Protein AF-A0A0D0D8F9-F1 (afdb_monomer_lite)

pLDDT: mean 77.92, std 9.63, range [49.75, 89.0]

Organism: NCBI:txid930991

Sequence (70 aa):
QRISSNSYLRIPTRTRLIPSIGLWHVYGHWNECFAQYFPGFIQGAGRVKREIIETLWVILNMISRLVHGC

Foldseek 3Di:
DVQVPDP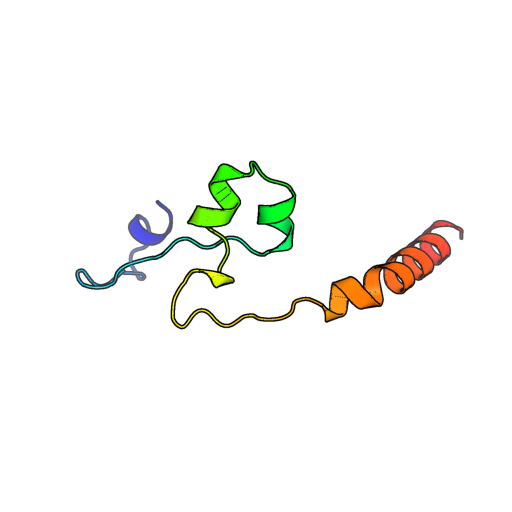PHDDPPPDDDQAADDPVVQVVDDPVVCCRHHQVNPPPRDPPPPCVCVVCVVVVVVVVCVVVVD

Radius of gyration: 18.22 Å; chains: 1; bounding box: 33×39×46 Å

Structure (mmCIF, N/CA/C/O backbone):
data_AF-A0A0D0D8F9-F1
#
_entry.id   AF-A0A0D0D8F9-F1
#
loop_
_atom_site.group_PDB
_atom_site.id
_atom_site.type_symbol
_atom_site.label_atom_id
_atom_site.label_alt_id
_atom_site.label_comp_id
_atom_site.label_asym_id
_atom_site.label_entity_id
_atom_site.label_seq_id
_atom_site.pdbx_PDB_ins_code
_atom_site.Cartn_x
_atom_site.Cartn_y
_atom_site.Cartn_z
_atom_site.occupancy
_atom_site.B_iso_or_equiv
_atom_site.auth_seq_id
_atom_site.auth_comp_id
_atom_site.auth_asym_id
_atom_site.auth_atom_id
_atom_site.pdbx_PDB_model_num
ATOM 1 N N . GLN A 1 1 ? -16.528 -0.977 2.861 1.00 60.19 1 GLN A N 1
ATOM 2 C CA . GLN A 1 1 ? -17.679 -1.871 3.118 1.00 60.19 1 GLN A CA 1
ATOM 3 C C . GLN A 1 1 ? -17.300 -3.295 3.557 1.00 60.19 1 GLN A C 1
ATOM 5 O O . GLN A 1 1 ? -18.007 -3.833 4.391 1.00 60.19 1 GLN A O 1
ATOM 10 N N . ARG A 1 2 ? -16.198 -3.912 3.085 1.00 77.88 2 ARG A N 1
ATOM 11 C CA . ARG A 1 2 ? -15.831 -5.291 3.500 1.00 77.88 2 ARG A CA 1
ATOM 12 C C . ARG A 1 2 ? -15.431 -5.459 4.973 1.00 77.88 2 ARG A C 1
ATOM 14 O O . ARG A 1 2 ? -15.752 -6.472 5.574 1.00 77.88 2 ARG A O 1
ATOM 21 N N . ILE A 1 3 ? -14.719 -4.490 5.553 1.00 79.88 3 ILE A N 1
ATOM 22 C CA . ILE A 1 3 ? -14.295 -4.576 6.963 1.00 79.88 3 ILE A CA 1
ATOM 23 C C . ILE A 1 3 ? -15.488 -4.356 7.902 1.00 79.88 3 ILE A C 1
ATOM 25 O O . ILE A 1 3 ? -15.638 -5.070 8.881 1.00 79.88 3 ILE A O 1
ATOM 29 N N . SER A 1 4 ? -16.385 -3.426 7.564 1.00 79.56 4 SER A N 1
ATOM 30 C CA . SER A 1 4 ? -17.585 -3.132 8.358 1.00 79.56 4 SER A CA 1
ATOM 31 C C . SER A 1 4 ? -18.590 -4.285 8.416 1.00 79.56 4 SER A C 1
ATOM 33 O O . SER A 1 4 ? -19.414 -4.313 9.318 1.00 79.56 4 SER A O 1
ATOM 35 N N . SER A 1 5 ? -18.543 -5.220 7.463 1.00 85.00 5 SER A N 1
ATOM 36 C CA . SER A 1 5 ? -19.426 -6.390 7.419 1.00 85.00 5 SER A CA 1
ATOM 37 C C . SER A 1 5 ? -18.840 -7.630 8.108 1.00 85.00 5 SER A C 1
ATOM 39 O O . SER A 1 5 ? -19.432 -8.699 8.007 1.00 85.00 5 SER A O 1
ATOM 41 N N . ASN A 1 6 ? -17.667 -7.538 8.748 1.00 86.56 6 ASN A N 1
ATOM 42 C CA . ASN A 1 6 ? -16.985 -8.685 9.347 1.00 86.56 6 ASN A CA 1
ATOM 43 C C . ASN A 1 6 ? -17.035 -8.627 10.884 1.00 86.56 6 ASN A C 1
ATOM 45 O O . ASN A 1 6 ? -16.617 -7.645 11.490 1.00 86.56 6 ASN A O 1
ATOM 49 N N . SER A 1 7 ? -17.502 -9.706 11.518 1.00 89.00 7 SER A N 1
ATOM 50 C CA . SER A 1 7 ? -17.673 -9.788 12.977 1.00 89.00 7 SER A CA 1
ATOM 51 C C . SER A 1 7 ? -16.360 -9.786 13.770 1.00 89.00 7 SER A C 1
ATOM 53 O O . SER A 1 7 ? -16.363 -9.451 14.953 1.00 89.00 7 SER A O 1
ATOM 55 N N . TYR A 1 8 ? -15.246 -10.146 13.134 1.00 87.94 8 TYR A N 1
ATOM 56 C CA . TYR A 1 8 ? -13.940 -10.355 13.766 1.00 87.94 8 TYR A CA 1
ATOM 57 C C . TYR A 1 8 ? -12.913 -9.264 13.435 1.00 87.94 8 TYR A C 1
ATOM 59 O O . TYR A 1 8 ? -11.853 -9.209 14.054 1.00 87.94 8 TYR A O 1
ATOM 67 N N . LEU A 1 9 ? -13.204 -8.383 12.475 1.00 86.69 9 LEU A N 1
ATOM 68 C CA . LEU A 1 9 ? -12.307 -7.310 12.044 1.00 86.69 9 LEU A CA 1
ATOM 69 C C . LEU A 1 9 ? -12.919 -5.951 12.379 1.00 86.69 9 LEU A C 1
ATOM 71 O O . LEU A 1 9 ? -13.990 -5.598 11.895 1.00 86.69 9 LEU A O 1
ATOM 75 N N . ARG A 1 10 ? -12.211 -5.158 13.186 1.00 86.19 10 ARG A N 1
ATOM 76 C CA . ARG A 1 10 ? -12.614 -3.793 13.545 1.00 86.19 10 ARG A CA 1
ATOM 77 C C . ARG A 1 10 ? -11.455 -2.833 13.334 1.00 86.19 10 ARG A C 1
ATOM 79 O O . ARG A 1 10 ? -10.328 -3.122 13.723 1.00 86.19 10 ARG A O 1
ATOM 86 N N . ILE A 1 11 ? -11.745 -1.680 12.737 1.00 84.56 11 ILE A N 1
ATOM 87 C CA . ILE A 1 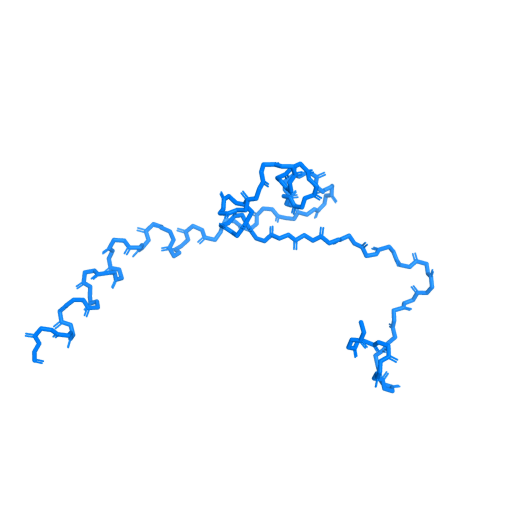11 ? -10.795 -0.566 12.666 1.00 84.56 11 ILE A CA 1
ATOM 88 C C . ILE A 1 11 ? -10.956 0.247 13.954 1.00 84.56 11 ILE A C 1
ATOM 90 O O . ILE A 1 11 ? -12.083 0.643 14.264 1.00 84.56 11 ILE A O 1
ATOM 94 N N . PRO A 1 12 ? -9.880 0.499 14.715 1.00 88.38 12 PRO A N 1
ATOM 95 C CA . PRO A 1 12 ? -9.965 1.331 15.906 1.00 88.38 12 PRO A CA 1
ATOM 96 C C . PRO A 1 12 ? -10.439 2.746 15.561 1.00 88.38 12 PRO A C 1
ATOM 98 O O . PRO A 1 12 ? -10.015 3.334 14.568 1.00 88.38 12 PRO A O 1
ATOM 101 N N . THR A 1 13 ? -11.274 3.334 16.417 1.00 83.50 13 THR A N 1
ATOM 102 C CA . THR A 1 13 ? -11.943 4.627 16.172 1.00 83.50 13 THR A CA 1
ATOM 103 C C . THR A 1 13 ? -10.977 5.801 15.968 1.00 83.50 13 THR A C 1
ATOM 105 O O . THR A 1 13 ? -11.354 6.825 15.412 1.00 83.50 13 THR A O 1
ATOM 108 N N . ARG A 1 14 ? -9.721 5.667 16.411 1.00 87.81 14 ARG A N 1
ATOM 109 C CA . ARG A 1 14 ? -8.670 6.691 16.277 1.00 87.81 14 ARG A CA 1
ATOM 110 C C . ARG A 1 14 ? -7.642 6.377 15.185 1.00 87.81 14 ARG A C 1
ATOM 112 O O . ARG A 1 14 ? -6.623 7.056 15.096 1.00 87.81 14 ARG A O 1
ATOM 119 N N . THR A 1 15 ? -7.880 5.363 14.357 1.00 87.25 15 THR A N 1
ATOM 120 C CA . THR A 1 15 ? -6.978 5.004 13.259 1.00 87.25 15 THR A CA 1
ATOM 121 C C . THR A 1 15 ? -7.400 5.709 11.975 1.00 87.25 15 THR A C 1
ATOM 123 O O . THR A 1 15 ? -8.483 5.467 11.444 1.00 87.25 15 THR A O 1
ATOM 126 N N . ARG A 1 16 ? -6.520 6.559 11.436 1.00 86.25 16 ARG A N 1
ATOM 127 C CA . ARG A 1 16 ? -6.711 7.172 10.118 1.00 86.25 16 ARG A CA 1
ATOM 128 C C . ARG A 1 16 ? -6.255 6.203 9.033 1.00 86.25 16 ARG A C 1
ATOM 130 O O . ARG A 1 16 ? -5.081 5.856 8.963 1.00 86.25 16 ARG A O 1
ATOM 137 N N . LEU A 1 17 ? -7.178 5.803 8.166 1.00 86.19 17 LEU A N 1
ATOM 138 C CA . LEU A 1 17 ? -6.844 5.079 6.944 1.00 86.19 17 LEU A CA 1
ATOM 139 C C . LEU A 1 17 ? -6.480 6.080 5.851 1.00 86.19 17 LEU A C 1
ATOM 141 O O . LEU A 1 17 ? -7.264 6.979 5.547 1.00 86.19 17 LEU A O 1
ATOM 145 N N . ILE A 1 18 ? -5.298 5.920 5.263 1.00 87.06 18 ILE A N 1
ATOM 146 C CA . ILE A 1 18 ? -4.858 6.712 4.115 1.00 87.06 18 ILE A CA 1
ATOM 147 C C . ILE A 1 18 ? -4.895 5.788 2.894 1.00 87.06 18 ILE A C 1
ATOM 149 O O . ILE A 1 18 ? -4.166 4.794 2.875 1.00 87.06 18 ILE A O 1
ATOM 153 N N . PRO A 1 19 ? -5.761 6.047 1.900 1.00 82.94 19 PRO A N 1
ATOM 154 C CA . PRO A 1 19 ? -5.788 5.247 0.685 1.00 82.94 19 PRO A CA 1
ATOM 155 C C . PRO A 1 19 ? -4.500 5.474 -0.112 1.00 82.94 19 PRO A C 1
ATOM 157 O O . PRO A 1 19 ? -4.034 6.601 -0.248 1.00 82.94 19 PRO A O 1
ATOM 160 N N . SER A 1 20 ? -3.935 4.405 -0.662 1.00 84.00 20 SER A N 1
ATOM 161 C CA . SER A 1 20 ? -2.774 4.476 -1.543 1.00 84.00 20 SER A CA 1
ATOM 162 C C . SER A 1 20 ? -2.929 3.474 -2.671 1.00 84.00 20 SER A C 1
ATOM 164 O O . SER A 1 20 ? -3.482 2.388 -2.483 1.00 84.00 20 SER A O 1
ATOM 166 N N . ILE A 1 21 ? -2.436 3.851 -3.842 1.00 82.50 21 ILE A N 1
ATOM 167 C CA . ILE A 1 21 ? -2.464 3.025 -5.039 1.00 82.50 21 ILE A CA 1
ATOM 168 C C . ILE A 1 21 ? -1.013 2.756 -5.452 1.00 82.50 21 ILE A C 1
ATOM 170 O O . ILE A 1 21 ? -0.147 3.627 -5.376 1.00 82.50 21 ILE A O 1
ATOM 174 N N . GLY A 1 22 ? -0.730 1.523 -5.874 1.00 76.19 22 GLY A N 1
ATOM 175 C CA . GLY A 1 22 ? 0.597 1.152 -6.363 1.00 76.19 22 GLY A CA 1
ATOM 176 C C . GLY A 1 22 ? 1.005 1.987 -7.579 1.00 76.19 22 GLY A C 1
ATOM 177 O O . GLY A 1 22 ? 0.171 2.292 -8.428 1.00 76.19 22 GLY A O 1
ATOM 178 N N . LEU A 1 23 ? 2.295 2.309 -7.680 1.00 75.62 23 LEU A N 1
ATOM 179 C CA . LEU A 1 23 ? 2.844 3.250 -8.661 1.00 75.62 23 LEU A CA 1
ATOM 180 C C . LEU A 1 23 ? 2.390 2.993 -10.110 1.00 75.62 23 LEU A C 1
ATOM 182 O O . LEU A 1 23 ? 1.929 3.908 -10.780 1.00 75.62 23 LEU A O 1
ATOM 186 N N . TRP A 1 24 ? 2.424 1.732 -10.546 1.00 70.50 24 TRP A N 1
ATOM 187 C CA . TRP A 1 24 ? 1.939 1.298 -11.863 1.00 70.50 24 TRP A CA 1
ATOM 188 C C . TRP A 1 24 ? 0.500 1.687 -12.152 1.00 70.50 24 TRP A C 1
ATOM 190 O O . TRP A 1 24 ? 0.164 2.120 -13.249 1.00 70.50 24 TRP A O 1
ATOM 200 N N . HIS A 1 25 ? -0.359 1.506 -11.158 1.00 75.06 25 HIS A N 1
ATOM 201 C CA . HIS A 1 25 ? -1.781 1.722 -11.330 1.00 75.06 25 HIS A CA 1
ATOM 202 C C . HIS A 1 25 ? -2.121 3.214 -11.246 1.00 75.06 25 HIS A C 1
ATOM 204 O O . HIS A 1 25 ? -3.058 3.651 -11.897 1.00 75.06 25 HIS A O 1
ATOM 210 N N . VAL A 1 26 ? -1.325 4.009 -10.516 1.00 79.38 26 VAL A N 1
ATOM 211 C CA . VAL A 1 26 ? -1.452 5.475 -10.497 1.00 79.38 26 VAL A CA 1
ATOM 212 C C . VAL A 1 26 ? -1.021 6.094 -11.826 1.00 79.38 26 VAL A C 1
ATOM 214 O O . VAL A 1 26 ? -1.720 6.970 -12.322 1.00 79.38 26 VAL A O 1
ATOM 217 N N . TYR A 1 27 ? 0.092 5.647 -12.420 1.00 75.12 27 TYR A N 1
ATOM 218 C CA . TYR A 1 27 ? 0.557 6.187 -13.706 1.00 75.12 27 TYR A CA 1
ATOM 219 C C . TYR A 1 27 ? -0.384 5.876 -14.873 1.00 75.12 27 TYR A C 1
ATOM 221 O O . TYR A 1 27 ? -0.458 6.657 -15.813 1.00 75.12 27 TYR A O 1
ATOM 229 N N . GLY A 1 28 ? -1.110 4.756 -14.814 1.00 75.75 28 GLY A N 1
ATOM 230 C CA . GLY A 1 28 ? -2.169 4.437 -15.775 1.00 75.75 28 GLY A CA 1
ATOM 231 C C . GLY A 1 28 ? -3.510 5.121 -15.485 1.00 75.75 28 GLY A C 1
ATOM 232 O O . GLY A 1 28 ? -4.480 4.860 -16.194 1.00 75.75 28 GLY A O 1
ATOM 233 N N . HIS A 1 29 ? -3.596 5.945 -14.435 1.00 81.62 29 HIS A N 1
ATOM 234 C CA . HIS A 1 29 ? -4.817 6.641 -14.045 1.00 81.62 29 HIS A CA 1
ATOM 235 C C . HIS A 1 29 ? -4.780 8.131 -14.418 1.00 81.62 29 HIS A C 1
ATOM 237 O O . HIS A 1 29 ? -3.867 8.604 -15.091 1.00 81.62 29 HIS A O 1
ATOM 243 N N . TRP A 1 30 ? -5.803 8.884 -14.005 1.00 81.31 30 TRP A N 1
ATOM 244 C CA . TRP A 1 30 ? -5.861 10.324 -14.232 1.00 81.31 30 TRP A CA 1
ATOM 245 C C . TRP A 1 30 ? -4.826 11.068 -13.380 1.00 81.31 30 TRP A C 1
ATOM 247 O O . TRP A 1 30 ? -4.579 10.711 -12.227 1.00 81.31 30 TRP A O 1
ATOM 257 N N . ASN A 1 31 ? -4.260 12.144 -13.932 1.00 80.44 31 ASN A N 1
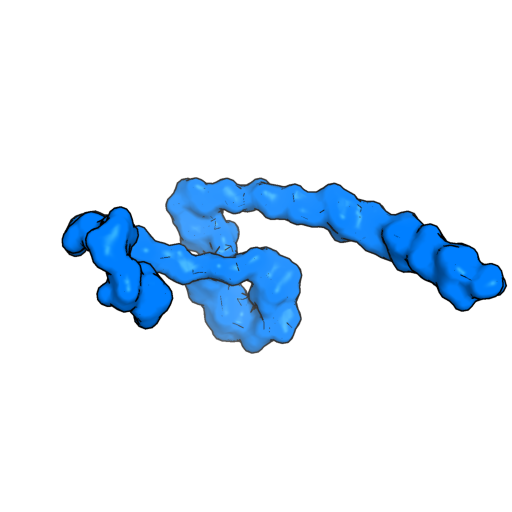ATOM 258 C CA . ASN A 1 31 ? -3.162 12.894 -13.308 1.00 80.44 31 ASN A CA 1
ATOM 259 C C . ASN A 1 31 ? -3.500 13.420 -11.904 1.00 80.44 31 ASN A C 1
ATOM 261 O O . ASN A 1 31 ? -2.633 13.458 -11.034 1.00 80.44 31 ASN A O 1
ATOM 265 N N . GLU A 1 32 ? -4.756 13.786 -11.654 1.00 82.00 32 GLU A N 1
ATOM 266 C CA . GLU A 1 32 ? -5.214 14.293 -10.352 1.00 82.00 32 GLU A CA 1
ATOM 267 C C . GLU A 1 32 ? -5.028 13.261 -9.229 1.00 82.00 32 GLU A C 1
ATOM 269 O O . GLU A 1 32 ? -4.701 13.594 -8.089 1.00 82.00 32 GLU A O 1
ATOM 274 N N . CYS A 1 33 ? -5.135 11.978 -9.567 1.00 82.56 33 CYS A N 1
ATOM 275 C CA . CYS A 1 33 ? -4.969 10.885 -8.624 1.00 82.56 33 CYS A CA 1
ATOM 276 C C . CYS A 1 33 ? -3.501 10.620 -8.273 1.00 82.56 33 CYS A C 1
ATOM 278 O O . CYS A 1 33 ? -3.227 9.996 -7.244 1.00 82.56 33 CYS A O 1
ATOM 280 N N . PHE A 1 34 ? -2.553 11.119 -9.073 1.00 81.69 34 PHE A N 1
ATOM 281 C CA . PHE A 1 34 ? -1.131 11.003 -8.770 1.00 81.69 34 PHE A CA 1
ATOM 282 C C . PHE A 1 34 ? -0.776 11.729 -7.476 1.00 81.69 34 PHE A C 1
ATOM 284 O O . PHE A 1 34 ? -0.199 11.126 -6.574 1.00 81.69 34 PHE A O 1
ATOM 291 N N . ALA A 1 35 ? -1.198 12.984 -7.332 1.00 81.38 35 ALA A N 1
ATOM 292 C CA . ALA A 1 35 ? -0.945 13.758 -6.118 1.00 81.38 35 ALA A CA 1
ATOM 293 C C . ALA A 1 35 ? -1.645 13.166 -4.881 1.00 81.38 35 ALA A C 1
ATOM 295 O O . ALA A 1 35 ? -1.125 13.257 -3.771 1.00 81.38 35 ALA A O 1
ATOM 296 N N . GLN A 1 36 ? -2.811 12.543 -5.067 1.00 83.06 36 GLN A N 1
ATOM 297 C CA . GLN A 1 36 ? -3.650 12.085 -3.961 1.00 83.06 36 GLN A CA 1
ATOM 298 C C . GLN A 1 36 ? -3.312 10.676 -3.459 1.00 83.06 36 GLN A C 1
ATOM 300 O O . GLN A 1 36 ? -3.433 10.410 -2.263 1.00 83.06 36 GLN A O 1
ATOM 305 N N . TYR A 1 37 ? -2.907 9.769 -4.351 1.00 83.50 37 TYR A N 1
ATOM 306 C CA . TYR A 1 37 ? -2.788 8.343 -4.030 1.00 83.50 37 TYR A CA 1
ATOM 307 C C . TYR A 1 37 ? -1.381 7.776 -4.196 1.00 83.50 37 TYR A C 1
ATOM 309 O O . TYR A 1 37 ? -1.142 6.642 -3.756 1.00 83.50 37 TYR A O 1
ATOM 317 N N . PHE A 1 38 ? -0.449 8.527 -4.796 1.00 84.12 38 PHE A N 1
ATOM 318 C CA . PHE A 1 38 ? 0.933 8.078 -4.899 1.00 84.12 38 PHE A CA 1
ATOM 319 C C . PHE A 1 38 ? 1.543 7.943 -3.493 1.00 84.12 38 PHE A C 1
ATOM 321 O O . PHE A 1 38 ? 1.663 8.940 -2.773 1.00 84.12 38 PHE A O 1
ATOM 328 N N . PRO A 1 39 ? 1.991 6.737 -3.088 1.00 81.94 39 PRO A N 1
ATOM 329 C CA . PRO A 1 39 ? 2.561 6.511 -1.761 1.00 81.94 39 PRO A CA 1
ATOM 330 C C . PRO A 1 39 ? 3.782 7.382 -1.468 1.00 81.94 39 PRO A C 1
ATOM 332 O O . PRO A 1 39 ? 4.087 7.618 -0.307 1.00 81.94 39 PRO A O 1
ATOM 335 N N . GLY A 1 40 ? 4.468 7.910 -2.487 1.00 82.50 40 GLY A N 1
ATOM 336 C CA . GLY A 1 40 ? 5.593 8.816 -2.277 1.00 82.50 40 GLY A CA 1
ATOM 337 C C . GLY A 1 40 ? 5.237 10.165 -1.643 1.00 82.50 40 GLY A C 1
ATOM 338 O O . GLY A 1 40 ? 6.163 10.840 -1.205 1.00 82.50 40 GLY A O 1
ATOM 339 N N . PHE A 1 41 ? 3.956 10.544 -1.572 1.00 84.00 41 PHE A N 1
ATOM 340 C CA . PHE A 1 41 ? 3.489 11.733 -0.843 1.00 84.00 41 PHE A CA 1
ATOM 341 C C . PHE A 1 41 ? 2.978 11.418 0.574 1.00 84.00 41 PHE A C 1
ATOM 343 O O . PHE A 1 41 ? 2.642 12.331 1.326 1.00 84.00 41 PHE A O 1
ATOM 350 N N . ILE A 1 42 ? 2.921 10.140 0.968 1.00 85.44 42 ILE A N 1
ATOM 351 C CA . ILE A 1 42 ? 2.438 9.715 2.286 1.00 85.44 42 ILE A CA 1
ATOM 352 C C . ILE A 1 42 ? 3.641 9.529 3.215 1.00 85.44 42 ILE A C 1
ATOM 354 O O . ILE A 1 42 ? 4.482 8.655 3.008 1.00 85.44 42 ILE A O 1
ATOM 358 N N . GLN A 1 43 ? 3.728 10.341 4.269 1.00 85.31 43 GLN A N 1
ATOM 359 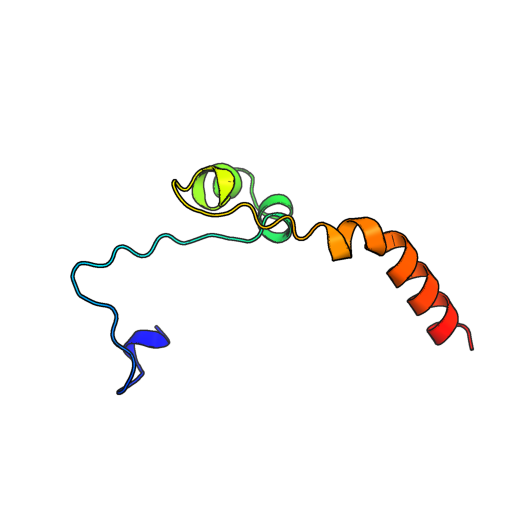C CA . GLN A 1 43 ? 4.813 10.239 5.245 1.00 85.31 43 GLN A CA 1
ATOM 360 C C . GLN A 1 43 ? 4.824 8.854 5.912 1.00 85.31 43 GLN A C 1
ATOM 362 O O . GLN A 1 43 ? 3.798 8.372 6.388 1.00 85.31 43 GLN A O 1
ATOM 367 N N . GLY A 1 44 ? 5.994 8.213 5.945 1.00 83.00 44 GLY A N 1
ATOM 368 C CA . GLY A 1 44 ? 6.158 6.867 6.503 1.00 83.00 44 GLY A CA 1
ATOM 369 C C . GLY A 1 44 ? 5.711 5.732 5.575 1.00 83.00 44 GLY A C 1
ATOM 370 O O . GLY A 1 44 ? 5.938 4.569 5.906 1.00 83.00 44 GLY A O 1
ATO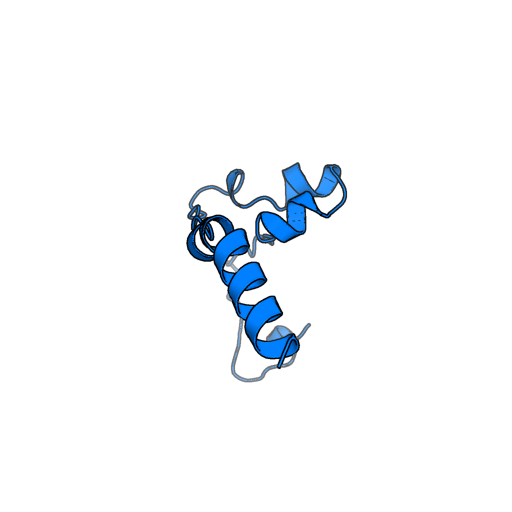M 371 N N . ALA A 1 45 ? 5.135 6.027 4.403 1.00 82.44 45 ALA A N 1
ATOM 372 C CA . ALA A 1 45 ? 4.895 5.004 3.396 1.00 82.44 45 ALA A CA 1
ATOM 373 C C . ALA A 1 45 ? 6.225 4.595 2.751 1.00 82.44 45 ALA A C 1
ATOM 375 O O . ALA A 1 45 ? 6.929 5.396 2.133 1.00 82.44 45 ALA A O 1
ATOM 376 N N .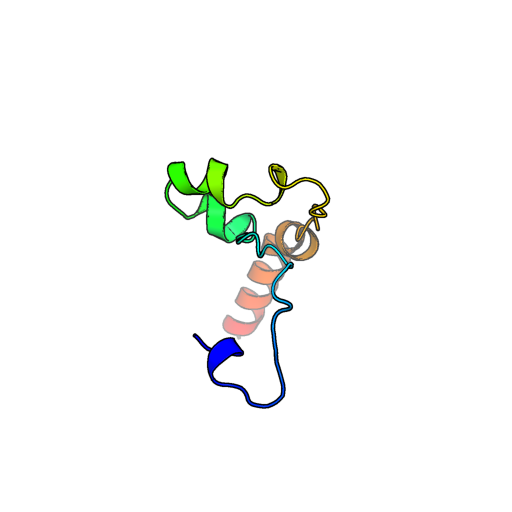 GLY A 1 46 ? 6.575 3.320 2.901 1.00 72.44 46 GLY A N 1
ATOM 377 C CA . GLY A 1 46 ? 7.743 2.758 2.243 1.00 72.44 46 GLY A CA 1
ATOM 378 C C . GLY A 1 46 ? 7.573 2.789 0.727 1.00 72.44 46 GLY A C 1
ATOM 379 O O . GLY A 1 46 ? 6.568 2.321 0.187 1.00 72.44 46 GLY A O 1
ATOM 380 N N . ARG A 1 47 ? 8.590 3.281 0.015 1.00 66.31 47 ARG A N 1
ATOM 381 C CA . ARG A 1 47 ? 8.729 3.006 -1.416 1.00 66.31 47 ARG A CA 1
ATOM 382 C C . ARG A 1 47 ? 9.248 1.586 -1.569 1.00 66.31 47 ARG A C 1
ATOM 384 O O . ARG A 1 47 ? 10.450 1.355 -1.640 1.00 66.31 47 ARG A O 1
ATOM 391 N N . VAL A 1 48 ? 8.335 0.623 -1.618 1.00 61.31 48 VAL A N 1
ATOM 392 C CA . VAL A 1 48 ? 8.689 -0.708 -2.106 1.00 61.31 48 VAL A CA 1
ATOM 393 C C . VAL A 1 48 ? 8.853 -0.570 -3.615 1.00 61.31 48 VAL A C 1
ATOM 395 O O . VAL A 1 48 ? 7.860 -0.521 -4.342 1.00 61.31 48 VAL A O 1
ATOM 398 N N . LYS A 1 49 ? 10.102 -0.452 -4.085 1.00 55.38 49 LYS A N 1
ATOM 399 C CA . LYS A 1 49 ? 10.431 -0.652 -5.500 1.00 55.38 49 LYS A CA 1
ATOM 400 C C . LYS A 1 49 ? 9.877 -2.025 -5.880 1.00 55.38 49 LYS A C 1
ATOM 402 O O . LYS A 1 49 ? 10.454 -3.048 -5.529 1.00 55.38 49 LYS A O 1
ATOM 407 N N . ARG A 1 50 ? 8.755 -2.063 -6.601 1.00 54.94 50 ARG A N 1
ATOM 408 C CA . ARG A 1 50 ? 8.270 -3.282 -7.270 1.00 54.94 50 ARG A CA 1
ATOM 409 C C . ARG A 1 50 ? 9.094 -3.593 -8.533 1.00 54.94 50 ARG A C 1
ATOM 411 O O . ARG A 1 50 ? 8.695 -4.426 -9.336 1.00 54.94 50 ARG A O 1
ATOM 418 N N . GLU A 1 51 ? 10.282 -2.994 -8.649 1.00 55.72 51 GLU A N 1
ATOM 419 C CA . GLU A 1 51 ? 11.194 -3.032 -9.794 1.00 55.72 51 GLU A CA 1
ATOM 420 C C . GLU A 1 51 ? 11.773 -4.405 -10.134 1.00 55.72 51 GLU A C 1
ATOM 422 O O . GLU A 1 51 ? 12.365 -4.550 -11.201 1.00 55.72 51 GLU A O 1
ATOM 427 N N . ILE A 1 52 ? 11.586 -5.431 -9.296 1.00 59.75 52 ILE A N 1
ATOM 428 C CA . ILE A 1 52 ? 11.988 -6.793 -9.671 1.00 59.75 52 ILE A CA 1
ATOM 429 C C . ILE A 1 52 ? 11.203 -7.229 -10.915 1.00 59.75 52 ILE A C 1
ATOM 431 O O . ILE A 1 52 ? 11.809 -7.638 -11.898 1.00 59.75 52 ILE A O 1
ATOM 435 N N . ILE A 1 53 ? 9.876 -7.061 -10.934 1.00 64.00 53 ILE A N 1
ATOM 436 C CA . ILE A 1 53 ? 9.062 -7.438 -12.105 1.00 64.00 53 ILE A CA 1
ATOM 437 C C . ILE A 1 53 ? 9.250 -6.451 -13.266 1.00 64.00 53 ILE A C 1
ATOM 439 O O . ILE A 1 53 ? 9.154 -6.851 -14.419 1.00 64.00 53 ILE A O 1
ATOM 443 N N . GLU A 1 54 ? 9.562 -5.185 -12.985 1.00 64.31 54 GLU A N 1
ATOM 444 C CA . GLU A 1 54 ? 9.751 -4.146 -14.011 1.00 64.31 54 GLU A CA 1
ATOM 445 C C . GLU A 1 54 ? 11.051 -4.353 -14.791 1.00 64.31 54 GLU A C 1
ATOM 447 O O . GLU A 1 54 ? 11.050 -4.348 -16.020 1.00 64.31 54 GLU A O 1
ATOM 452 N N . THR A 1 55 ? 12.150 -4.628 -14.082 1.00 70.12 55 THR A N 1
ATOM 453 C CA . THR A 1 55 ? 13.443 -4.960 -14.700 1.00 70.12 55 THR A CA 1
ATOM 454 C C . THR A 1 55 ? 13.352 -6.290 -15.446 1.00 70.12 55 THR A C 1
ATOM 456 O O . THR A 1 55 ? 13.918 -6.454 -16.525 1.00 70.12 55 THR A O 1
ATOM 459 N N . LEU A 1 56 ? 12.590 -7.242 -14.900 1.00 75.50 56 LEU A N 1
ATOM 460 C CA . LEU A 1 56 ? 12.386 -8.556 -15.505 1.00 75.50 56 LEU A CA 1
ATOM 461 C C . LEU A 1 56 ? 11.286 -8.567 -16.577 1.00 75.50 56 LEU A C 1
ATOM 463 O O . LEU A 1 56 ? 11.072 -9.612 -17.185 1.00 75.50 56 LEU A O 1
ATOM 467 N N . TRP A 1 57 ? 10.604 -7.451 -16.859 1.00 79.75 57 TRP A N 1
ATOM 468 C CA . TRP A 1 57 ? 9.442 -7.435 -17.758 1.00 79.75 57 TRP A CA 1
ATOM 469 C C . TRP A 1 57 ? 9.794 -7.917 -19.167 1.00 79.75 57 TRP A C 1
ATOM 471 O O . TRP A 1 57 ? 9.060 -8.696 -19.777 1.00 79.75 57 TRP A O 1
ATOM 481 N N . VAL A 1 58 ? 10.953 -7.497 -19.679 1.00 79.56 58 VAL A N 1
ATOM 482 C CA . VAL A 1 58 ? 11.468 -7.941 -20.983 1.00 79.56 58 VAL A CA 1
ATOM 483 C C . VAL A 1 58 ? 11.724 -9.451 -20.981 1.00 79.56 58 VAL A C 1
ATOM 485 O O . VAL A 1 58 ? 11.294 -10.145 -21.901 1.00 79.56 58 VAL A O 1
ATOM 488 N N . ILE A 1 59 ? 12.355 -9.967 -19.923 1.00 85.12 59 ILE A N 1
ATOM 489 C CA . ILE A 1 59 ? 12.693 -11.390 -19.771 1.00 85.12 59 ILE A CA 1
ATOM 490 C C . ILE A 1 59 ? 11.420 -12.239 -19.650 1.00 85.12 59 ILE A C 1
ATOM 492 O O . ILE A 1 59 ? 11.282 -13.249 -20.337 1.00 85.12 59 ILE A O 1
ATOM 496 N N . LEU A 1 60 ? 10.450 -11.806 -18.845 1.00 82.38 60 LEU A N 1
ATOM 497 C CA . LEU A 1 60 ? 9.178 -12.505 -18.656 1.00 82.38 60 LEU A CA 1
ATOM 498 C C . LEU A 1 60 ? 8.361 -12.566 -19.955 1.00 82.38 60 LEU A C 1
ATOM 500 O O . LEU A 1 60 ? 7.846 -13.627 -20.307 1.00 82.38 60 LEU A O 1
ATOM 504 N N . ASN A 1 61 ? 8.301 -11.468 -20.715 1.00 81.81 61 ASN A N 1
ATOM 505 C CA . ASN A 1 61 ? 7.631 -11.457 -22.020 1.00 81.81 61 ASN A CA 1
ATOM 506 C C . ASN A 1 61 ? 8.355 -12.312 -23.069 1.00 81.81 61 ASN A C 1
ATOM 508 O O . ASN A 1 61 ? 7.714 -12.857 -23.968 1.00 81.81 61 ASN A O 1
ATOM 512 N N . MET A 1 62 ? 9.684 -12.418 -22.998 1.00 86.56 62 MET A N 1
ATOM 513 C CA . MET A 1 62 ? 10.455 -13.305 -23.871 1.00 86.56 62 MET A CA 1
ATOM 514 C C . MET A 1 62 ? 10.139 -14.774 -23.572 1.00 86.56 62 MET A C 1
ATOM 516 O O . MET A 1 62 ? 9.800 -15.517 -24.489 1.00 86.56 62 MET A O 1
ATOM 520 N N . ILE A 1 63 ? 10.172 -15.177 -22.299 1.00 86.12 63 ILE A N 1
ATOM 521 C CA . ILE A 1 63 ? 9.867 -16.554 -21.882 1.00 86.12 63 ILE A CA 1
ATOM 522 C C . ILE A 1 63 ? 8.415 -16.922 -22.222 1.00 86.12 63 ILE A C 1
ATOM 524 O O . ILE A 1 63 ? 8.173 -17.995 -22.769 1.00 86.12 63 ILE A O 1
ATOM 528 N N . SER A 1 64 ? 7.452 -16.027 -21.980 1.00 83.69 64 SER A N 1
ATOM 529 C CA . SER A 1 64 ? 6.042 -16.267 -22.325 1.00 83.69 64 SER A CA 1
ATOM 530 C C . SER A 1 64 ? 5.843 -16.531 -23.822 1.00 83.69 64 SER A C 1
ATOM 532 O O . SER A 1 64 ? 5.125 -17.460 -24.188 1.00 83.69 64 SER A O 1
ATOM 534 N N . ARG A 1 65 ? 6.528 -15.778 -24.694 1.00 76.94 65 ARG A N 1
ATOM 535 C CA . ARG A 1 65 ? 6.478 -15.998 -26.148 1.00 76.94 65 ARG A CA 1
ATOM 536 C C . ARG A 1 65 ? 7.057 -17.344 -26.573 1.00 76.94 65 ARG A C 1
ATOM 538 O O . ARG A 1 65 ? 6.532 -17.943 -27.502 1.00 76.94 65 ARG A O 1
ATOM 545 N N . LEU A 1 66 ? 8.100 -17.824 -25.898 1.00 76.56 66 LEU A N 1
ATOM 546 C CA . LEU A 1 66 ? 8.695 -19.133 -26.183 1.00 76.56 66 LEU A CA 1
ATOM 547 C C . LEU A 1 66 ? 7.771 -20.285 -25.777 1.00 76.56 66 LEU A C 1
ATOM 549 O O . LEU A 1 66 ? 7.690 -21.275 -26.490 1.00 76.56 66 LEU A O 1
ATOM 553 N N . VAL A 1 67 ? 7.039 -20.142 -24.670 1.00 72.25 67 VAL A N 1
ATOM 554 C CA . VAL A 1 67 ? 6.071 -21.157 -24.219 1.00 72.25 67 VAL A CA 1
ATOM 555 C C . VAL A 1 67 ? 4.838 -21.214 -25.128 1.00 72.25 67 VAL A C 1
ATOM 557 O O . VAL A 1 67 ? 4.262 -22.280 -25.298 1.00 72.25 67 VAL A O 1
ATOM 560 N N . HIS A 1 68 ? 4.432 -20.088 -25.720 1.00 64.31 68 HIS A N 1
ATOM 561 C CA . HIS A 1 68 ? 3.259 -20.007 -26.604 1.00 64.31 68 HIS A CA 1
ATOM 562 C C . HIS A 1 68 ? 3.584 -20.268 -28.088 1.00 64.31 68 HIS A C 1
ATOM 564 O O . HIS A 1 68 ? 2.673 -20.293 -28.912 1.00 64.31 68 HIS A O 1
ATOM 570 N N . GLY A 1 69 ? 4.868 -20.389 -28.440 1.00 56.31 69 GLY A N 1
ATOM 571 C CA . GLY A 1 69 ? 5.348 -20.661 -29.798 1.00 56.31 69 GLY A CA 1
ATOM 572 C C . GLY A 1 69 ? 5.685 -22.132 -30.071 1.00 56.31 69 GLY A C 1
ATOM 573 O O . GLY A 1 69 ? 6.200 -22.421 -31.150 1.00 56.31 69 GLY A O 1
ATOM 574 N N . CYS A 1 70 ? 5.428 -23.019 -29.104 1.00 49.75 70 CYS A N 1
ATOM 575 C CA . CYS A 1 70 ? 5.477 -24.475 -29.248 1.00 49.75 70 CYS A CA 1
ATOM 576 C C . CYS A 1 70 ? 4.077 -25.033 -29.514 1.00 49.75 70 CYS A C 1
ATOM 578 O O . CYS A 1 70 ? 3.142 -24.625 -28.786 1.00 49.75 70 CYS A O 1
#

InterPro domains:
  IPR040521 Kyakuja-Dileera-Zisupton transposase [PF18758] (11-66)

Secondary structure (DSSP, 8-state):
-TTTT-TT----TTPPP-----HHHHHTS-HHHHHHH-GGGSTT------HHHHHTHHHHHHHHHHHHT-